Protein AF-A0A957IYQ5-F1 (afdb_monomer_lite)

Sequence (104 aa):
IGFLLLPGFVVSLYGISLDESGLLMARLLGAADTASGMLLLGLRDIARSQASRLISLKGAVEWSLIAVILLLNTLSGLLNFLGWVSVVLFIGIVVLFARDASGR

Structure (mmCIF, N/CA/C/O backbone):
data_AF-A0A957IYQ5-F1
#
_entry.id   AF-A0A957IYQ5-F1
#
loop_
_atom_site.group_PDB
_atom_site.id
_atom_site.type_symbol
_atom_site.label_atom_id
_atom_site.label_alt_id
_atom_site.label_comp_id
_atom_site.label_asym_id
_atom_site.label_entity_id
_atom_site.label_seq_id
_atom_site.pdbx_PDB_ins_code
_atom_site.Cartn_x
_atom_site.Cartn_y
_atom_site.Cartn_z
_atom_site.occupancy
_atom_site.B_iso_or_equiv
_atom_site.auth_seq_id
_atom_site.auth_comp_id
_atom_site.auth_asym_id
_atom_site.auth_atom_id
_atom_site.pdbx_PDB_model_num
ATOM 1 N N . ILE A 1 1 ? 6.023 -7.228 2.947 1.00 82.25 1 ILE A N 1
ATOM 2 C CA . ILE A 1 1 ? 7.348 -7.898 3.064 1.00 82.25 1 ILE A CA 1
ATOM 3 C C . ILE A 1 1 ? 8.150 -7.969 1.760 1.00 82.25 1 ILE A C 1
ATOM 5 O O . ILE A 1 1 ? 9.361 -7.817 1.820 1.00 82.25 1 ILE A O 1
ATOM 9 N N . GLY A 1 2 ? 7.534 -8.200 0.588 1.00 86.31 2 GLY A N 1
ATOM 10 C CA . GLY A 1 2 ? 8.286 -8.381 -0.667 1.00 86.31 2 GLY A CA 1
ATOM 11 C C . GLY A 1 2 ? 9.171 -7.179 -1.015 1.00 86.31 2 GLY A C 1
ATOM 12 O O . GLY A 1 2 ? 10.359 -7.345 -1.260 1.00 86.31 2 GLY A O 1
ATOM 13 N N . PHE A 1 3 ? 8.619 -5.967 -0.904 1.00 90.81 3 PHE A N 1
ATOM 14 C CA . PHE A 1 3 ? 9.355 -4.710 -1.076 1.00 90.81 3 PHE A CA 1
ATOM 15 C C . PHE A 1 3 ? 10.480 -4.484 -0.050 1.00 90.81 3 PHE A C 1
ATOM 17 O O . PHE A 1 3 ? 11.445 -3.791 -0.349 1.00 90.81 3 PHE A O 1
ATOM 24 N N . LEU A 1 4 ? 10.403 -5.104 1.133 1.00 93.25 4 LEU A N 1
ATOM 25 C CA . LEU A 1 4 ? 11.458 -5.022 2.146 1.00 93.25 4 LEU A CA 1
ATOM 26 C C . LEU A 1 4 ? 12.660 -5.906 1.778 1.00 93.25 4 LEU A C 1
ATOM 28 O O . LEU A 1 4 ? 13.803 -5.474 1.887 1.00 93.25 4 LEU A O 1
ATOM 32 N N . LEU A 1 5 ? 12.402 -7.143 1.346 1.00 95.00 5 LEU A N 1
ATOM 33 C CA . LEU A 1 5 ? 13.454 -8.141 1.131 1.00 95.00 5 LEU A CA 1
ATOM 34 C C . LEU A 1 5 ? 13.998 -8.123 -0.301 1.00 95.00 5 LEU A C 1
ATOM 36 O O . LEU A 1 5 ? 15.209 -8.125 -0.506 1.00 95.00 5 LEU A O 1
ATOM 40 N N . LEU A 1 6 ? 13.108 -8.099 -1.293 1.00 96.38 6 LEU A N 1
ATOM 41 C CA . LEU A 1 6 ? 13.433 -8.292 -2.708 1.00 96.38 6 LEU A CA 1
ATOM 42 C C . LEU A 1 6 ? 12.673 -7.292 -3.608 1.00 96.38 6 LEU A C 1
ATOM 44 O O . LEU A 1 6 ? 11.974 -7.711 -4.532 1.00 96.38 6 LEU A O 1
ATOM 48 N N . PRO A 1 7 ? 12.796 -5.968 -3.386 1.00 96.50 7 PRO A N 1
ATOM 49 C CA . PRO A 1 7 ? 12.035 -4.966 -4.141 1.00 96.50 7 PRO A CA 1
ATOM 50 C C . PRO A 1 7 ? 12.277 -5.036 -5.651 1.00 96.50 7 PRO A C 1
ATOM 52 O O . PRO A 1 7 ? 11.321 -4.989 -6.414 1.00 96.50 7 PRO A O 1
ATOM 55 N N . GLY A 1 8 ? 13.529 -5.224 -6.085 1.00 96.56 8 GLY A N 1
ATOM 56 C CA . GLY A 1 8 ? 13.874 -5.331 -7.508 1.00 96.56 8 GLY A CA 1
ATOM 57 C C . GLY A 1 8 ? 13.229 -6.532 -8.207 1.00 96.56 8 GLY A C 1
ATOM 58 O O . GLY A 1 8 ? 12.842 -6.433 -9.365 1.00 96.56 8 GLY A O 1
ATOM 59 N N . PHE A 1 9 ? 13.049 -7.648 -7.496 1.00 96.69 9 PHE A N 1
ATOM 60 C CA . PHE A 1 9 ? 12.319 -8.796 -8.032 1.00 96.69 9 PHE A CA 1
ATOM 61 C C . PHE A 1 9 ? 10.812 -8.528 -8.085 1.00 96.69 9 PHE A C 1
ATOM 63 O O . PHE A 1 9 ? 10.162 -8.848 -9.068 1.00 96.69 9 PHE A O 1
ATOM 70 N N . VAL A 1 10 ? 10.242 -7.914 -7.044 1.00 96.50 10 VAL A N 1
ATOM 71 C CA . VAL A 1 10 ? 8.802 -7.614 -7.009 1.00 96.50 10 VAL A CA 1
ATOM 72 C C . VAL A 1 10 ? 8.406 -6.687 -8.155 1.00 96.50 10 VAL A C 1
ATOM 74 O O . VAL A 1 10 ? 7.418 -6.941 -8.836 1.00 96.50 10 VAL A O 1
ATOM 77 N N . VAL A 1 11 ? 9.176 -5.625 -8.380 1.00 96.31 11 VAL A N 1
ATOM 78 C CA . VAL A 1 11 ? 8.883 -4.632 -9.420 1.00 96.31 11 VAL A CA 1
ATOM 79 C C . VAL A 1 11 ? 9.188 -5.144 -10.8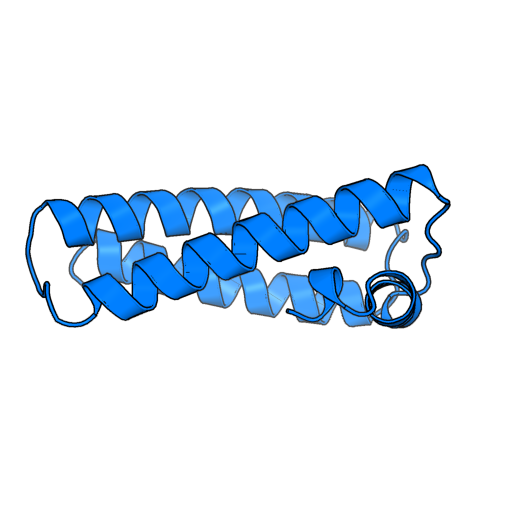32 1.00 96.31 11 VAL A C 1
ATOM 81 O O . VAL A 1 11 ? 8.485 -4.765 -11.767 1.00 96.31 11 VAL A O 1
ATOM 84 N N . SER A 1 12 ? 10.135 -6.077 -11.000 1.00 97.12 12 SER A N 1
ATOM 85 C CA . SER A 1 12 ? 10.411 -6.676 -12.314 1.00 97.12 12 SER A CA 1
ATOM 86 C C . SER A 1 12 ? 9.242 -7.504 -12.845 1.00 97.12 12 SER A C 1
ATOM 88 O O . SER A 1 12 ? 9.045 -7.559 -14.058 1.00 97.12 12 SER A O 1
ATOM 90 N N . LEU A 1 13 ? 8.394 -8.052 -11.964 1.00 96.56 13 LEU A N 1
ATOM 91 C CA . LEU A 1 13 ? 7.136 -8.694 -12.365 1.00 96.56 13 LEU A CA 1
ATOM 92 C C . LEU A 1 13 ? 6.217 -7.730 -13.124 1.00 96.56 13 LEU A C 1
ATOM 94 O O . LEU A 1 13 ? 5.491 -8.160 -14.015 1.00 96.56 13 LEU A O 1
ATOM 98 N N . TYR A 1 14 ? 6.277 -6.432 -12.817 1.00 97.06 14 TYR A N 1
ATOM 99 C CA . TYR A 1 14 ? 5.495 -5.383 -13.477 1.00 97.06 14 TYR A CA 1
ATOM 100 C C . TYR A 1 14 ? 6.172 -4.811 -14.730 1.00 97.06 14 TYR A C 1
ATOM 102 O O . TYR A 1 14 ? 5.611 -3.923 -15.369 1.00 97.06 14 TYR A O 1
ATOM 110 N N . GLY A 1 15 ? 7.347 -5.328 -15.104 1.00 96.62 15 GLY A N 1
ATOM 111 C CA . GLY A 1 15 ? 8.110 -4.861 -16.261 1.00 96.62 15 GLY A CA 1
ATOM 112 C C . GLY A 1 15 ? 8.949 -3.609 -15.998 1.00 96.62 15 GLY A C 1
ATOM 113 O O . GLY A 1 15 ? 9.407 -2.989 -16.952 1.00 96.62 15 GLY A O 1
ATOM 114 N N . ILE A 1 16 ? 9.165 -3.242 -14.732 1.00 96.50 16 ILE A N 1
ATOM 115 C CA . ILE A 1 16 ? 9.966 -2.072 -14.351 1.00 96.50 16 ILE A CA 1
ATOM 116 C C . ILE A 1 16 ? 11.244 -2.485 -13.609 1.00 96.50 16 ILE A C 1
ATOM 118 O O . ILE A 1 16 ? 11.325 -3.550 -12.997 1.00 96.50 16 ILE A O 1
ATOM 122 N N . SER A 1 17 ? 12.247 -1.612 -13.639 1.00 97.06 17 SER A N 1
ATOM 123 C CA . SER A 1 17 ? 13.507 -1.758 -12.906 1.00 97.06 17 SER A CA 1
ATOM 124 C C . SER A 1 17 ? 13.688 -0.617 -11.907 1.00 97.06 17 SER A C 1
ATOM 126 O O . SER A 1 17 ? 13.186 0.483 -12.125 1.00 97.06 17 SER A O 1
ATOM 128 N N . LEU A 1 18 ? 14.440 -0.867 -10.834 1.00 96.88 18 LEU A N 1
ATOM 129 C CA . LEU A 1 18 ? 14.828 0.152 -9.858 1.00 96.88 18 LEU A CA 1
ATOM 130 C C . LEU A 1 18 ? 16.333 0.394 -9.927 1.00 96.88 18 LEU A C 1
ATOM 132 O O . LEU A 1 18 ? 17.109 -0.553 -10.045 1.00 96.88 18 LEU A O 1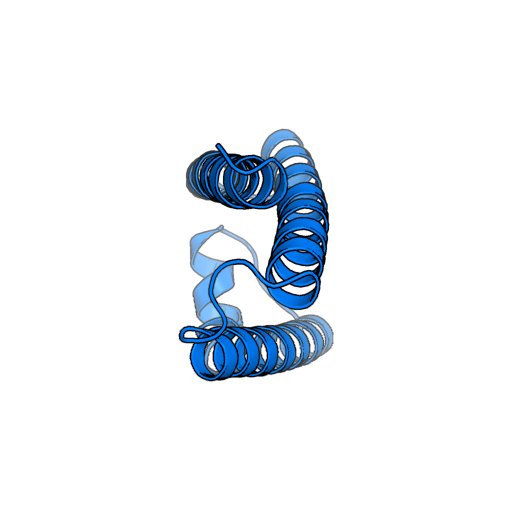
ATOM 136 N N . ASP A 1 19 ? 16.721 1.656 -9.804 1.00 97.19 19 ASP A N 1
ATOM 137 C CA . ASP A 1 19 ? 18.088 2.064 -9.501 1.00 97.19 19 ASP A CA 1
ATOM 138 C C . ASP A 1 19 ? 18.355 1.982 -7.983 1.00 97.19 19 ASP A C 1
ATOM 140 O O . ASP A 1 19 ? 17.509 1.542 -7.199 1.00 97.19 19 ASP A O 1
ATOM 144 N N . GLU A 1 20 ? 19.544 2.391 -7.537 1.00 97.56 20 GLU A N 1
ATOM 145 C CA . GLU A 1 20 ? 19.931 2.299 -6.121 1.00 97.56 20 GLU A CA 1
ATOM 146 C C . GLU A 1 20 ? 19.008 3.107 -5.198 1.00 97.56 20 GLU A C 1
ATOM 148 O O . GLU A 1 20 ? 18.627 2.644 -4.118 1.00 97.56 20 GLU A O 1
ATOM 153 N N . SER A 1 21 ? 18.598 4.295 -5.645 1.00 97.81 21 SER A N 1
ATOM 154 C CA . SER A 1 21 ? 17.701 5.168 -4.888 1.00 97.81 21 SER A CA 1
ATOM 155 C C . SER A 1 21 ? 16.280 4.600 -4.843 1.00 97.81 21 SER A C 1
ATOM 157 O O . SER A 1 21 ? 15.657 4.575 -3.780 1.00 97.81 21 SER A O 1
ATOM 159 N N . GLY A 1 22 ? 15.790 4.052 -5.956 1.00 97.25 22 GLY A N 1
ATOM 160 C CA . GLY A 1 22 ? 14.525 3.331 -6.029 1.00 97.25 22 GLY A CA 1
ATOM 161 C C . GLY A 1 22 ? 14.505 2.095 -5.130 1.00 97.25 22 GLY A C 1
ATOM 162 O O . GLY A 1 22 ? 13.518 1.863 -4.433 1.00 97.25 22 GLY A O 1
ATOM 163 N N . LEU A 1 23 ? 15.605 1.336 -5.066 1.00 97.94 23 LEU A N 1
ATOM 164 C CA . LEU A 1 23 ? 15.745 0.196 -4.154 1.00 97.94 23 LEU A CA 1
ATOM 165 C C . LEU A 1 23 ? 15.681 0.630 -2.686 1.00 97.94 23 LEU A C 1
ATOM 167 O O . LEU A 1 23 ? 15.001 -0.025 -1.893 1.00 97.94 23 LEU A O 1
ATOM 171 N N . LEU A 1 24 ? 16.358 1.720 -2.313 1.00 97.75 24 LEU A N 1
ATOM 172 C CA . LEU A 1 24 ? 16.298 2.260 -0.954 1.00 97.75 24 LEU A CA 1
ATOM 173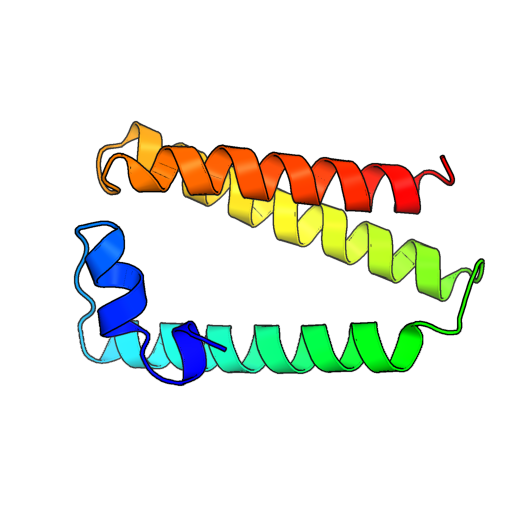 C C . LEU A 1 24 ? 14.868 2.674 -0.586 1.00 97.75 24 LEU A C 1
ATOM 175 O O . LEU A 1 24 ? 14.351 2.232 0.441 1.00 97.75 24 LEU A O 1
ATOM 179 N N . MET A 1 25 ? 14.214 3.472 -1.435 1.00 98.00 25 MET A N 1
ATOM 180 C CA . MET A 1 25 ? 12.844 3.936 -1.193 1.00 98.00 25 MET A CA 1
ATOM 181 C C . MET A 1 25 ? 11.857 2.770 -1.097 1.00 98.00 25 MET A C 1
ATOM 183 O O . MET A 1 25 ? 11.028 2.734 -0.190 1.00 98.00 25 MET A O 1
ATOM 187 N N . ALA A 1 26 ? 11.991 1.771 -1.969 1.00 96.75 26 ALA A N 1
ATOM 188 C CA . ALA A 1 26 ? 11.161 0.574 -1.949 1.00 96.75 26 ALA A CA 1
ATOM 189 C C . ALA A 1 26 ? 11.318 -0.231 -0.645 1.00 96.75 26 ALA A C 1
ATOM 191 O O . ALA A 1 26 ? 10.327 -0.700 -0.086 1.00 96.75 26 ALA A O 1
ATOM 192 N N . ARG A 1 27 ? 12.543 -0.351 -0.114 1.00 97.94 27 ARG A N 1
ATOM 193 C CA . ARG A 1 27 ? 12.791 -1.020 1.176 1.00 97.94 27 ARG A CA 1
ATOM 194 C C . ARG A 1 27 ? 12.212 -0.247 2.351 1.00 97.94 27 ARG A C 1
ATOM 196 O O . ARG A 1 27 ? 11.620 -0.864 3.233 1.00 97.94 27 ARG A O 1
ATOM 203 N N . LEU A 1 28 ? 12.360 1.079 2.357 1.00 97.44 28 LEU A N 1
ATOM 204 C CA . LEU A 1 28 ? 11.781 1.941 3.391 1.00 97.44 28 LEU A CA 1
ATOM 205 C C . LEU A 1 28 ? 10.253 1.844 3.395 1.00 97.44 28 LEU A C 1
ATOM 207 O O . LEU A 1 28 ? 9.661 1.665 4.459 1.00 97.44 28 LEU A O 1
ATOM 211 N N . LEU A 1 29 ? 9.629 1.863 2.214 1.00 94.50 29 LEU A N 1
ATOM 212 C CA . LEU A 1 29 ? 8.195 1.625 2.067 1.00 94.50 29 LEU A CA 1
ATOM 213 C C . LEU A 1 29 ? 7.812 0.236 2.595 1.00 94.50 29 LEU A C 1
ATOM 215 O O . LEU A 1 29 ? 6.931 0.110 3.438 1.00 94.50 29 LEU A O 1
ATOM 219 N N . GLY A 1 30 ? 8.542 -0.807 2.191 1.00 95.38 30 GLY A N 1
ATOM 220 C CA . GLY A 1 30 ? 8.312 -2.166 2.673 1.00 95.38 30 GLY A CA 1
ATOM 221 C C . GLY A 1 30 ? 8.446 -2.316 4.195 1.00 95.38 30 GLY A C 1
ATOM 222 O O . GLY A 1 30 ? 7.721 -3.118 4.792 1.00 95.38 30 GLY A O 1
ATOM 223 N N . ALA A 1 31 ? 9.342 -1.558 4.834 1.00 96.62 31 ALA A N 1
ATOM 224 C CA . ALA A 1 31 ? 9.477 -1.508 6.288 1.00 96.62 31 ALA A CA 1
ATOM 225 C C . ALA A 1 31 ? 8.270 -0.814 6.941 1.00 96.62 31 ALA A C 1
ATOM 227 O O . ALA A 1 31 ? 7.698 -1.359 7.887 1.00 96.62 31 ALA A O 1
ATOM 228 N N . ALA A 1 32 ? 7.846 0.335 6.404 1.00 93.38 32 ALA A N 1
ATOM 229 C CA . ALA A 1 32 ? 6.683 1.081 6.884 1.00 93.38 32 ALA A CA 1
ATOM 230 C C . ALA A 1 32 ? 5.379 0.269 6.770 1.00 93.38 32 ALA A C 1
ATOM 232 O O . ALA A 1 32 ? 4.599 0.210 7.725 1.00 93.38 32 ALA A O 1
ATOM 233 N N . ASP A 1 33 ? 5.182 -0.434 5.653 1.00 91.88 33 ASP A N 1
ATOM 234 C CA . ASP A 1 33 ? 4.030 -1.316 5.439 1.00 91.88 33 ASP A CA 1
ATOM 235 C C . ASP A 1 33 ? 4.038 -2.497 6.412 1.00 91.88 33 ASP A C 1
ATOM 237 O O . ASP A 1 33 ? 3.001 -2.894 6.943 1.00 91.88 33 ASP A O 1
ATOM 241 N N . THR A 1 34 ? 5.220 -3.060 6.683 1.00 94.06 34 THR A N 1
ATOM 242 C CA . THR A 1 34 ? 5.359 -4.177 7.627 1.00 94.06 34 THR A CA 1
ATOM 243 C C . THR A 1 34 ? 5.036 -3.726 9.053 1.00 94.06 34 THR A C 1
ATOM 245 O O . THR A 1 34 ? 4.291 -4.413 9.752 1.00 94.06 34 THR A O 1
ATOM 248 N N . ALA A 1 35 ? 5.518 -2.551 9.468 1.00 92.62 35 ALA A N 1
ATOM 249 C CA . ALA A 1 35 ? 5.182 -1.964 10.764 1.00 92.62 35 ALA A CA 1
ATOM 250 C C . ALA A 1 35 ? 3.678 -1.652 10.880 1.00 92.62 35 ALA A C 1
ATOM 252 O O . ALA A 1 35 ? 3.057 -1.970 11.894 1.00 92.62 35 ALA A O 1
ATOM 253 N N . SER A 1 36 ? 3.069 -1.108 9.821 1.00 88.25 36 SER A N 1
ATOM 254 C CA . SER A 1 36 ? 1.622 -0.858 9.765 1.00 88.25 36 SER A CA 1
ATOM 255 C C . SER A 1 36 ? 0.816 -2.156 9.864 1.00 88.25 36 SER A C 1
ATOM 257 O O . SER A 1 36 ? -0.156 -2.224 10.613 1.00 88.25 36 SER A O 1
ATOM 259 N N . GLY A 1 37 ? 1.242 -3.217 9.174 1.00 88.44 37 GLY A N 1
ATOM 260 C CA . GLY A 1 37 ? 0.623 -4.539 9.275 1.00 88.44 37 GLY A CA 1
ATOM 261 C C . GLY A 1 37 ? 0.718 -5.129 10.685 1.00 88.44 37 GLY A C 1
ATOM 262 O O . GLY A 1 37 ? -0.269 -5.649 11.201 1.00 88.44 37 GLY A O 1
ATOM 263 N N . MET A 1 38 ? 1.871 -4.996 11.346 1.00 90.75 38 MET A N 1
ATOM 264 C CA . MET A 1 38 ? 2.040 -5.413 12.744 1.00 90.75 38 MET A CA 1
ATOM 265 C C . MET A 1 38 ? 1.131 -4.632 13.697 1.00 90.75 38 MET A C 1
ATOM 267 O O . MET A 1 38 ? 0.544 -5.231 14.597 1.00 90.75 38 MET A O 1
ATOM 271 N N . LEU A 1 39 ? 0.967 -3.325 13.478 1.00 86.81 39 LEU A N 1
ATOM 272 C CA . LEU A 1 39 ? 0.034 -2.503 14.246 1.00 86.81 39 LEU A CA 1
ATOM 273 C C . LEU A 1 39 ? -1.407 -3.008 14.085 1.00 86.81 39 LEU A C 1
ATOM 275 O O . LEU A 1 39 ? -2.093 -3.216 15.081 1.00 86.81 39 LEU A O 1
ATOM 279 N N . LEU A 1 40 ? -1.854 -3.264 12.852 1.00 85.12 40 LEU A N 1
ATOM 280 C CA . LEU A 1 40 ? -3.196 -3.799 12.590 1.00 85.12 40 LEU A CA 1
ATOM 281 C C . LEU A 1 40 ? -3.410 -5.165 13.256 1.00 85.12 40 LEU A C 1
ATOM 283 O O . LEU A 1 40 ? -4.455 -5.395 13.860 1.00 85.12 40 LEU A O 1
ATOM 287 N N . LEU A 1 41 ? -2.410 -6.049 13.201 1.00 86.56 41 LEU A N 1
ATOM 288 C CA . LEU A 1 41 ? -2.457 -7.347 13.877 1.00 86.56 41 LEU A CA 1
ATOM 289 C C . LEU A 1 41 ? -2.551 -7.206 15.400 1.00 86.56 41 LEU A C 1
ATOM 291 O O . LEU A 1 41 ? -3.319 -7.932 16.025 1.00 86.56 41 LEU A O 1
ATOM 295 N N . GLY A 1 42 ? -1.803 -6.275 15.997 1.00 85.56 42 GLY A N 1
ATOM 296 C CA . GLY A 1 42 ? -1.844 -6.012 17.438 1.00 85.56 42 GLY A CA 1
ATOM 297 C C . GLY A 1 42 ? -3.164 -5.403 17.916 1.00 85.56 42 GLY A C 1
ATOM 298 O O . GLY A 1 42 ? -3.525 -5.552 19.079 1.00 85.56 42 GLY A O 1
ATOM 299 N N . LEU A 1 43 ? -3.907 -4.748 17.021 1.00 83.19 43 LEU A N 1
ATOM 300 C CA . LEU A 1 43 ? -5.185 -4.098 17.324 1.00 83.19 43 LEU A CA 1
ATOM 301 C C . LEU A 1 43 ? -6.403 -4.940 16.913 1.00 83.19 43 LEU A C 1
ATOM 303 O O . LEU A 1 43 ? -7.535 -4.472 17.042 1.00 83.19 43 LEU A O 1
ATOM 307 N N . ARG A 1 44 ? -6.190 -6.184 16.462 1.00 80.31 44 ARG A N 1
ATOM 308 C CA . ARG A 1 44 ? -7.244 -7.074 15.942 1.00 80.31 44 ARG A CA 1
ATOM 309 C C . ARG A 1 44 ? -8.397 -7.327 16.920 1.00 80.31 44 ARG A C 1
ATOM 311 O O . ARG A 1 44 ? -9.518 -7.558 16.484 1.00 80.31 44 ARG A O 1
ATOM 318 N N . ASP A 1 45 ? -8.122 -7.267 18.223 1.00 82.25 45 ASP A N 1
ATOM 319 C CA . ASP A 1 45 ? -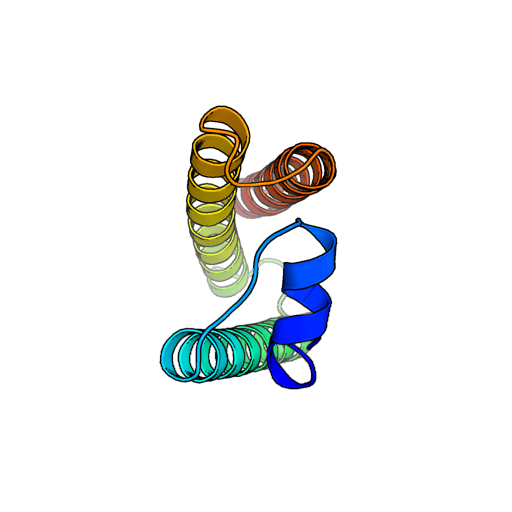9.090 -7.577 19.281 1.00 82.25 45 ASP A CA 1
ATOM 320 C C . ASP A 1 45 ? -9.872 -6.335 19.755 1.00 82.25 45 ASP A C 1
ATOM 322 O O . ASP A 1 45 ? -10.821 -6.442 20.532 1.00 82.25 45 ASP A O 1
ATOM 326 N N . ILE A 1 46 ? -9.528 -5.138 19.261 1.00 75.81 46 ILE A N 1
ATOM 327 C CA . ILE A 1 46 ? -10.213 -3.886 19.606 1.00 75.81 46 ILE A CA 1
ATOM 328 C C . ILE A 1 46 ? -11.397 -3.665 18.655 1.00 75.81 46 ILE A C 1
ATOM 330 O O . ILE A 1 46 ? -11.439 -2.714 17.871 1.00 75.81 46 ILE A O 1
ATOM 334 N N . ALA A 1 47 ? -12.385 -4.553 18.720 1.00 66.06 47 ALA A N 1
ATOM 335 C CA . ALA A 1 47 ? -13.595 -4.427 17.920 1.00 66.06 47 ALA A CA 1
ATOM 336 C C . ALA A 1 47 ? -14.469 -3.250 18.402 1.00 66.06 47 ALA A C 1
ATOM 338 O O . ALA A 1 47 ? -14.672 -3.055 19.600 1.00 66.06 47 ALA A O 1
ATOM 339 N N . ARG A 1 48 ? -15.045 -2.494 17.453 1.00 67.38 48 ARG A N 1
ATOM 340 C CA . ARG A 1 48 ? -16.109 -1.488 17.683 1.00 67.38 48 ARG A CA 1
ATOM 341 C C . ARG A 1 48 ? -15.733 -0.282 18.558 1.00 67.38 48 ARG A C 1
ATOM 343 O O . ARG A 1 48 ? -16.614 0.393 19.086 1.00 67.38 48 ARG A O 1
ATOM 350 N N . SER A 1 49 ? -14.445 0.029 18.683 1.00 79.12 49 SER A N 1
ATOM 351 C CA . SER A 1 49 ? -13.988 1.271 19.313 1.00 79.12 49 SER A CA 1
ATOM 352 C C . SER A 1 49 ? -13.900 2.421 18.302 1.00 79.12 49 SER A C 1
ATOM 354 O O . SER A 1 49 ? -13.762 2.210 17.094 1.00 79.12 49 SER A O 1
ATOM 356 N N . GLN A 1 50 ? -13.900 3.665 18.792 1.00 83.19 50 GLN A N 1
ATOM 357 C CA . GLN A 1 50 ? -13.572 4.833 17.965 1.00 83.19 50 GLN A CA 1
ATOM 358 C C . GLN A 1 50 ? -12.186 4.692 17.304 1.00 83.19 50 GLN A C 1
ATOM 360 O O . GLN A 1 50 ? -12.002 5.131 16.170 1.00 83.19 50 GLN A O 1
ATOM 365 N N . ALA A 1 51 ? -11.235 4.036 17.981 1.00 83.88 51 ALA A N 1
ATOM 366 C CA . ALA A 1 51 ? -9.902 3.775 17.448 1.00 83.88 51 ALA A CA 1
ATOM 367 C C . ALA A 1 51 ? -9.944 2.843 16.226 1.00 83.88 51 ALA A C 1
ATOM 369 O O . ALA A 1 51 ? -9.325 3.161 15.214 1.00 83.88 51 ALA A O 1
ATOM 370 N N . SER A 1 52 ? -10.729 1.760 16.272 1.00 84.50 52 SER A N 1
ATOM 371 C CA . SER A 1 52 ? -10.928 0.863 15.122 1.00 84.50 52 SER A CA 1
ATOM 372 C C . SER A 1 52 ? -11.474 1.629 13.915 1.00 84.50 52 SER A C 1
ATOM 374 O O . SER A 1 52 ? -10.904 1.540 12.834 1.00 84.50 52 SER A O 1
ATOM 376 N N . ARG A 1 53 ? -12.482 2.491 14.106 1.00 86.31 53 ARG A N 1
ATOM 377 C CA . ARG A 1 53 ? -13.037 3.295 13.005 1.00 86.31 53 ARG A CA 1
ATOM 378 C C . ARG A 1 53 ? -12.018 4.261 12.391 1.00 86.31 53 ARG A C 1
ATOM 380 O O . ARG A 1 53 ? -11.984 4.415 11.171 1.00 86.31 53 ARG A O 1
ATOM 387 N N . LEU A 1 54 ? -11.200 4.922 13.213 1.00 89.44 54 LEU A N 1
ATOM 388 C CA . LEU A 1 54 ? -10.152 5.832 12.732 1.00 89.44 54 LEU A CA 1
ATOM 389 C C . LEU A 1 54 ? -9.061 5.090 11.956 1.00 89.44 54 LEU A C 1
ATOM 391 O O . LEU A 1 54 ? -8.601 5.583 10.928 1.00 89.44 54 LEU A O 1
ATOM 395 N N . ILE A 1 55 ? -8.684 3.896 12.411 1.00 89.69 55 ILE A N 1
ATOM 396 C CA . ILE A 1 55 ? -7.731 3.029 11.711 1.00 89.69 55 ILE A CA 1
ATOM 397 C C . ILE A 1 55 ? -8.296 2.606 10.356 1.00 89.69 55 ILE A C 1
ATOM 399 O O . ILE A 1 55 ? -7.588 2.679 9.351 1.00 89.69 55 ILE A O 1
ATOM 403 N N . SER A 1 56 ? -9.575 2.239 10.305 1.00 90.31 56 SER A N 1
ATOM 404 C CA . SER A 1 56 ? -10.219 1.832 9.058 1.00 90.31 56 SER A CA 1
ATOM 405 C C . SER A 1 56 ? -10.350 2.988 8.071 1.00 90.31 56 SER A C 1
ATOM 407 O O . SER A 1 56 ? -10.107 2.813 6.879 1.00 90.31 56 SER A O 1
ATOM 409 N N . LEU A 1 57 ? -10.634 4.199 8.561 1.00 92.06 57 LEU A N 1
ATOM 410 C CA . LEU A 1 57 ? -10.629 5.407 7.738 1.00 92.06 57 LEU A CA 1
ATOM 411 C C . LEU A 1 57 ? -9.223 5.732 7.208 1.00 92.06 57 LEU A C 1
ATOM 413 O O . LEU A 1 57 ? -9.076 6.012 6.019 1.00 92.06 57 LEU A O 1
ATOM 417 N N . LYS A 1 58 ? -8.190 5.653 8.060 1.00 92.19 58 LYS A N 1
ATOM 418 C CA . LYS A 1 58 ? -6.784 5.821 7.655 1.00 92.19 58 LYS A CA 1
ATOM 419 C C . LYS A 1 58 ? -6.419 4.832 6.550 1.00 92.19 58 LYS A C 1
ATOM 421 O O . LYS A 1 58 ? -5.875 5.249 5.532 1.00 92.19 58 LYS A O 1
ATOM 426 N N . GLY A 1 59 ? -6.778 3.557 6.721 1.00 91.88 59 GLY A N 1
ATOM 427 C CA . GLY A 1 59 ? -6.572 2.518 5.714 1.00 91.88 59 GLY A CA 1
ATOM 428 C C . GLY A 1 59 ? -7.317 2.817 4.412 1.00 91.88 59 GLY A C 1
ATOM 429 O O . GLY A 1 59 ? -6.717 2.771 3.344 1.00 91.88 59 GLY A O 1
ATOM 430 N N . ALA A 1 60 ? -8.595 3.200 4.474 1.00 94.12 60 ALA A N 1
ATOM 431 C CA . ALA A 1 60 ? -9.372 3.537 3.280 1.00 94.12 60 ALA A CA 1
ATOM 432 C C . ALA A 1 60 ? -8.717 4.663 2.461 1.00 94.12 60 ALA A C 1
ATOM 434 O O . ALA A 1 60 ? -8.633 4.557 1.237 1.00 94.12 60 ALA A O 1
ATOM 435 N N . VAL A 1 61 ? -8.218 5.713 3.121 1.00 95.62 61 VAL A N 1
ATOM 436 C CA . VAL A 1 61 ? -7.517 6.827 2.460 1.00 95.62 61 VAL A CA 1
ATOM 437 C C . VAL A 1 61 ? -6.197 6.363 1.846 1.00 95.62 61 VAL A C 1
ATOM 439 O O . VAL A 1 61 ? -5.952 6.613 0.668 1.00 95.62 61 VAL A O 1
ATOM 442 N N . GLU A 1 62 ? -5.369 5.658 2.615 1.00 94.25 62 GLU A N 1
ATOM 443 C CA . GLU A 1 62 ? -4.071 5.136 2.172 1.00 94.25 62 GLU A CA 1
ATOM 444 C C . GLU A 1 62 ? -4.205 4.252 0.927 1.00 94.25 62 GLU A C 1
ATOM 446 O O . GLU A 1 62 ? -3.583 4.519 -0.103 1.00 94.25 62 GLU A O 1
ATOM 451 N N . TRP A 1 63 ? -5.090 3.254 0.976 1.00 95.12 63 TRP A N 1
ATOM 452 C CA . TRP A 1 63 ? -5.308 2.348 -0.147 1.00 95.12 63 TRP A CA 1
ATOM 453 C C . TRP A 1 63 ? -5.937 3.053 -1.354 1.00 95.12 63 TRP A C 1
ATOM 455 O O . TRP A 1 63 ? -5.650 2.671 -2.487 1.00 95.12 63 TRP A O 1
ATOM 465 N N . SER A 1 64 ? -6.738 4.107 -1.141 1.00 96.94 64 SER A N 1
ATOM 466 C CA . SER A 1 64 ? -7.324 4.894 -2.238 1.00 96.94 64 SER A CA 1
ATOM 467 C C . SER A 1 64 ? -6.256 5.662 -3.002 1.00 96.94 64 SER A C 1
ATOM 469 O O . SER A 1 64 ? -6.251 5.649 -4.231 1.00 96.94 64 SER A O 1
ATOM 471 N N . LEU A 1 65 ? -5.320 6.292 -2.288 1.00 97.62 65 LEU A N 1
ATOM 472 C CA . LEU A 1 65 ? -4.197 6.992 -2.910 1.00 97.62 65 LEU A CA 1
ATOM 473 C C . LEU A 1 65 ? -3.334 6.022 -3.723 1.00 97.62 65 LEU A C 1
ATOM 475 O O . LEU A 1 65 ? -2.985 6.321 -4.865 1.00 97.62 65 LEU A O 1
ATOM 479 N N . ILE A 1 66 ? -3.059 4.831 -3.180 1.00 96.19 66 ILE A N 1
ATOM 480 C CA . ILE A 1 66 ? -2.299 3.802 -3.898 1.00 96.19 66 ILE A CA 1
ATOM 481 C C . ILE A 1 66 ? -3.060 3.319 -5.140 1.00 96.19 66 ILE A C 1
ATOM 483 O O . ILE A 1 66 ? -2.467 3.232 -6.214 1.00 96.19 66 ILE A O 1
ATOM 487 N N . ALA A 1 67 ? -4.366 3.056 -5.032 1.00 97.50 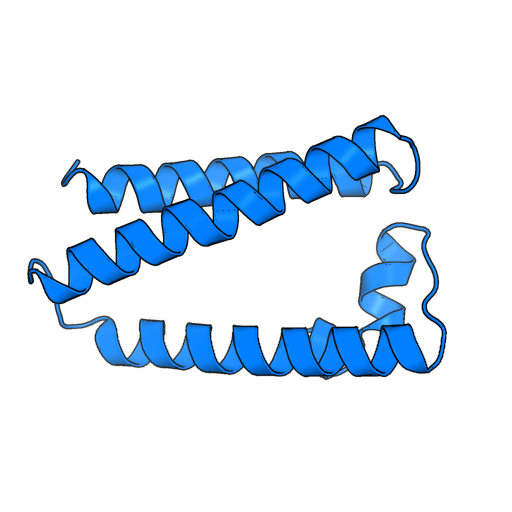67 ALA A N 1
ATOM 488 C CA . ALA A 1 67 ? -5.192 2.634 -6.163 1.00 97.50 67 ALA A CA 1
ATOM 489 C C . ALA A 1 67 ? -5.194 3.675 -7.295 1.00 97.50 67 ALA A C 1
ATOM 491 O O . ALA A 1 67 ? -5.060 3.310 -8.462 1.00 97.50 67 ALA A O 1
ATOM 492 N N . VAL A 1 68 ? -5.284 4.968 -6.959 1.00 98.31 68 VAL A N 1
ATOM 493 C CA . VAL A 1 68 ? -5.208 6.065 -7.937 1.00 98.31 68 VAL A CA 1
ATOM 494 C C . VAL A 1 68 ? -3.841 6.096 -8.620 1.00 98.31 68 VAL A C 1
ATOM 496 O O . VAL A 1 68 ? -3.778 6.142 -9.846 1.00 98.31 68 VAL A O 1
ATOM 499 N N . ILE A 1 69 ? -2.745 6.022 -7.860 1.00 97.88 69 ILE A N 1
ATOM 500 C CA . ILE A 1 69 ? -1.387 6.027 -8.426 1.00 97.88 69 ILE A CA 1
ATOM 501 C C . ILE A 1 69 ? -1.170 4.811 -9.337 1.00 97.88 69 ILE A C 1
ATOM 503 O O . ILE A 1 69 ? -0.639 4.962 -10.439 1.00 97.88 69 ILE A O 1
ATOM 507 N N . LEU A 1 70 ? -1.606 3.618 -8.920 1.00 97.38 70 LEU A N 1
ATOM 508 C CA . LEU A 1 70 ? -1.531 2.404 -9.737 1.00 97.38 70 LEU A CA 1
ATOM 509 C C . LEU A 1 70 ? -2.343 2.537 -11.022 1.00 97.38 70 LEU A C 1
ATOM 511 O O . LEU A 1 70 ? -1.850 2.175 -12.089 1.00 97.38 70 LEU A O 1
ATOM 515 N N . LEU A 1 71 ? -3.559 3.080 -10.940 1.00 98.25 71 LEU A N 1
ATOM 516 C CA . LEU A 1 71 ? -4.413 3.286 -12.103 1.00 98.25 71 LEU A CA 1
ATOM 517 C C . LEU A 1 71 ? -3.750 4.232 -13.104 1.00 98.25 71 LEU A C 1
ATOM 519 O O . LEU A 1 71 ? -3.645 3.891 -14.278 1.00 98.25 71 LEU A O 1
ATOM 523 N N . LEU A 1 72 ? -3.242 5.376 -12.642 1.00 98.56 72 LEU A N 1
ATOM 524 C CA . LEU A 1 72 ? -2.564 6.349 -13.501 1.00 98.56 72 LEU A CA 1
ATOM 525 C C . LEU A 1 72 ? -1.335 5.745 -14.197 1.00 98.56 72 LEU A C 1
ATOM 527 O O . LEU A 1 72 ? -1.162 5.935 -15.399 1.00 98.56 72 LEU A O 1
ATOM 531 N N . ASN A 1 73 ? -0.513 4.978 -13.474 1.00 97.88 73 ASN A N 1
ATOM 532 C CA . ASN A 1 73 ? 0.687 4.352 -14.043 1.00 97.88 73 ASN A CA 1
ATOM 533 C C . ASN A 1 73 ? 0.386 3.124 -14.916 1.00 97.88 73 ASN A C 1
ATOM 535 O O . ASN A 1 73 ? 1.170 2.773 -15.795 1.00 97.88 73 ASN A O 1
ATOM 539 N N . THR A 1 74 ? -0.755 2.471 -14.709 1.00 97.94 74 THR A N 1
ATOM 540 C CA . THR A 1 74 ? -1.223 1.416 -15.615 1.00 97.94 74 THR A CA 1
ATOM 541 C C . THR A 1 74 ? -1.755 2.031 -16.911 1.00 97.94 74 THR A C 1
ATOM 543 O O . THR A 1 74 ? -1.427 1.561 -17.996 1.00 97.94 74 THR A O 1
ATOM 546 N N . LEU A 1 75 ? -2.517 3.127 -16.815 1.00 98.25 75 LEU A N 1
ATOM 547 C CA . LEU A 1 75 ? -3.038 3.863 -17.971 1.00 98.25 75 LEU A CA 1
ATOM 548 C C . LEU A 1 75 ? -1.934 4.514 -18.815 1.00 98.25 75 LEU A C 1
ATOM 550 O O . LEU A 1 75 ? -2.090 4.617 -20.028 1.00 98.25 75 LEU A O 1
ATOM 554 N N . SER A 1 76 ? -0.821 4.931 -18.203 1.00 98.00 76 SER A N 1
ATOM 555 C CA . SER A 1 76 ? 0.333 5.475 -18.931 1.00 98.00 76 SER A CA 1
ATOM 556 C C . SER A 1 76 ? 1.147 4.415 -19.682 1.00 98.00 76 SER A C 1
ATOM 558 O O . SER A 1 76 ? 2.016 4.771 -20.475 1.00 98.00 76 SER A O 1
ATOM 560 N N . GLY A 1 77 ? 0.890 3.125 -19.435 1.00 96.62 77 GLY A N 1
ATOM 561 C CA . GLY A 1 77 ? 1.661 2.014 -19.994 1.00 96.62 77 GLY A CA 1
ATOM 562 C C . GLY A 1 77 ? 2.997 1.755 -19.293 1.00 96.62 77 GLY A C 1
ATOM 563 O O . GLY A 1 77 ? 3.782 0.952 -19.791 1.00 96.62 77 GLY A O 1
ATOM 564 N N . LEU A 1 78 ? 3.269 2.402 -18.151 1.00 97.00 78 LEU A N 1
ATOM 565 C CA . LEU A 1 78 ? 4.483 2.143 -17.367 1.00 97.00 78 LEU A CA 1
ATOM 566 C C . LEU A 1 78 ? 4.493 0.719 -16.795 1.00 97.00 78 LEU A C 1
ATOM 568 O O . LEU A 1 78 ? 5.540 0.079 -16.737 1.00 97.00 78 LEU A O 1
ATOM 572 N N . LEU A 1 79 ? 3.331 0.237 -16.350 1.00 97.69 79 LEU A N 1
ATOM 573 C CA . LEU A 1 79 ? 3.163 -1.118 -15.832 1.00 97.69 79 LEU A CA 1
ATOM 574 C C . LEU A 1 79 ? 2.660 -2.050 -16.936 1.00 97.69 79 LEU A C 1
ATOM 576 O O . LEU A 1 79 ? 1.823 -1.671 -17.756 1.00 97.69 79 LEU A O 1
ATOM 580 N N . ASN A 1 80 ? 3.119 -3.302 -16.917 1.00 97.38 80 ASN A N 1
ATOM 581 C CA . ASN A 1 80 ? 2.559 -4.349 -17.769 1.00 97.38 80 ASN A CA 1
ATOM 582 C C . ASN A 1 80 ? 1.136 -4.761 -17.317 1.00 97.38 80 ASN A C 1
ATOM 584 O O . ASN A 1 80 ? 0.531 -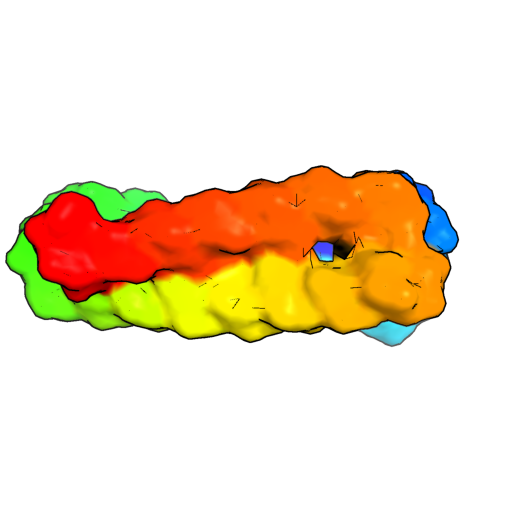4.145 -16.439 1.00 97.38 80 ASN A O 1
ATOM 588 N N . PHE A 1 81 ? 0.591 -5.841 -17.890 1.00 96.50 81 PHE A N 1
ATOM 589 C CA . PHE A 1 81 ? -0.757 -6.332 -17.568 1.00 96.50 81 PHE A CA 1
ATOM 590 C C . PHE A 1 81 ? -1.008 -6.566 -16.064 1.00 96.50 81 PHE A C 1
ATOM 592 O O . PHE A 1 81 ? -2.136 -6.388 -15.602 1.00 96.50 81 PHE A O 1
ATOM 599 N N . LEU A 1 82 ? 0.021 -6.898 -15.273 1.00 96.88 82 LEU A N 1
ATOM 600 C CA . LEU A 1 82 ? -0.123 -7.046 -13.820 1.00 96.88 82 LEU A CA 1
ATOM 601 C C . LEU A 1 82 ? -0.508 -5.737 -13.119 1.00 96.88 82 LEU A C 1
ATOM 603 O O . LEU A 1 82 ? -1.094 -5.790 -12.040 1.00 96.88 82 LEU A O 1
ATOM 607 N N . GLY A 1 83 ? -0.259 -4.573 -13.730 1.00 97.19 83 GLY A N 1
ATOM 608 C CA . GLY A 1 83 ? -0.757 -3.289 -13.236 1.00 97.19 83 GLY A CA 1
ATOM 609 C C . GLY A 1 83 ? -2.276 -3.302 -13.043 1.00 97.19 83 GLY A C 1
ATOM 610 O O . GLY A 1 83 ? -2.763 -2.928 -11.977 1.00 97.19 83 GLY A O 1
ATOM 611 N N . TRP A 1 84 ? -3.025 -3.857 -14.003 1.00 98.12 84 TRP A N 1
ATOM 612 C CA . TRP A 1 84 ? -4.484 -3.987 -13.908 1.00 98.12 84 TRP A CA 1
ATOM 613 C C . TRP A 1 84 ? -4.927 -4.918 -12.781 1.00 98.12 84 TRP A C 1
ATOM 615 O O . TRP A 1 84 ? -5.898 -4.620 -12.085 1.00 98.12 84 TRP A O 1
ATOM 625 N N . VAL A 1 85 ? -4.199 -6.018 -12.565 1.00 97.56 85 VAL A N 1
ATOM 626 C CA . VAL A 1 85 ? -4.460 -6.938 -11.447 1.00 97.56 85 VAL A CA 1
ATOM 627 C C . VAL A 1 85 ? -4.336 -6.192 -10.119 1.00 97.56 85 VAL A C 1
ATOM 629 O O . VAL A 1 85 ? -5.222 -6.287 -9.267 1.00 97.56 85 VAL A O 1
ATOM 632 N N . SER A 1 86 ? -3.286 -5.386 -9.966 1.00 96.50 86 SER A N 1
ATOM 633 C CA . SER A 1 86 ? -3.075 -4.577 -8.765 1.00 96.50 86 SER A CA 1
ATOM 634 C C . SER A 1 86 ? -4.122 -3.478 -8.608 1.00 96.50 86 SER A C 1
ATOM 636 O O . SER A 1 86 ? -4.633 -3.298 -7.509 1.00 96.50 86 SER A O 1
ATOM 638 N N . VAL A 1 87 ? -4.531 -2.797 -9.681 1.00 97.94 87 VAL A N 1
ATOM 639 C CA . VAL A 1 87 ? -5.630 -1.815 -9.623 1.00 97.94 87 VAL A CA 1
ATOM 640 C C . VAL A 1 87 ? -6.900 -2.445 -9.044 1.00 97.94 87 VAL A C 1
ATOM 642 O O . VAL A 1 87 ? -7.472 -1.912 -8.094 1.00 97.94 87 VAL A O 1
ATOM 645 N N . VAL A 1 88 ? -7.319 -3.602 -9.567 1.00 98.06 88 VAL A N 1
ATOM 646 C CA . VAL A 1 88 ? -8.535 -4.289 -9.101 1.00 98.06 88 VAL A CA 1
ATOM 647 C C . VAL A 1 88 ? -8.406 -4.720 -7.640 1.00 98.06 88 VAL A C 1
ATOM 649 O O . VAL A 1 88 ? -9.326 -4.497 -6.851 1.00 98.06 88 VAL A O 1
ATOM 652 N N . LEU A 1 89 ? -7.260 -5.291 -7.258 1.00 97.00 89 LEU A N 1
ATOM 653 C CA . LEU A 1 89 ? -7.002 -5.707 -5.879 1.00 97.00 89 LEU A CA 1
ATOM 654 C C . LEU A 1 89 ? -7.085 -4.532 -4.904 1.00 97.00 89 LEU A C 1
ATOM 656 O O . LEU A 1 89 ? -7.777 -4.621 -3.890 1.00 97.00 89 LEU A O 1
ATOM 660 N N . PHE A 1 90 ? -6.419 -3.421 -5.215 1.00 96.06 90 PHE A N 1
ATOM 661 C CA . PHE A 1 90 ? -6.383 -2.264 -4.328 1.00 96.06 90 PHE A CA 1
ATOM 662 C C . PHE A 1 90 ? -7.739 -1.561 -4.241 1.00 96.06 90 PHE A C 1
ATOM 664 O O . PHE A 1 90 ? -8.128 -1.158 -3.149 1.00 96.06 90 PHE A O 1
ATOM 671 N N . ILE A 1 91 ? -8.518 -1.505 -5.327 1.00 97.12 91 ILE A N 1
ATOM 672 C CA . ILE A 1 91 ? -9.916 -1.045 -5.267 1.00 97.12 91 ILE A CA 1
ATOM 673 C C . ILE A 1 91 ? -10.745 -1.946 -4.341 1.00 97.12 91 ILE A C 1
ATOM 675 O O . ILE A 1 91 ? -11.504 -1.444 -3.512 1.00 97.12 91 ILE A O 1
ATOM 679 N N . GLY A 1 92 ? -10.580 -3.269 -4.427 1.00 97.31 92 GLY A N 1
ATOM 680 C CA . GLY A 1 92 ? -11.239 -4.208 -3.517 1.00 97.31 92 GLY A CA 1
ATOM 681 C C . GLY A 1 92 ? -10.892 -3.940 -2.048 1.00 97.31 92 GLY A C 1
ATOM 682 O O . GLY A 1 92 ? -11.785 -3.869 -1.205 1.00 97.31 92 GLY A O 1
ATOM 683 N N . ILE A 1 93 ? -9.610 -3.713 -1.747 1.00 94.75 93 ILE A N 1
ATOM 684 C CA . ILE A 1 93 ? -9.138 -3.371 -0.396 1.00 94.75 93 ILE A CA 1
ATOM 685 C C . ILE A 1 93 ? -9.743 -2.043 0.079 1.00 94.75 93 ILE A C 1
ATOM 687 O O . ILE A 1 93 ? -10.235 -1.970 1.206 1.00 94.75 93 ILE A O 1
ATOM 691 N N . VAL A 1 94 ? -9.778 -1.014 -0.774 1.00 96.38 94 VAL A N 1
ATOM 692 C CA . VAL A 1 94 ? -10.433 0.269 -0.464 1.00 96.38 94 VAL A CA 1
ATOM 693 C C . VAL A 1 94 ? -11.887 0.055 -0.070 1.00 96.38 94 VAL A C 1
ATOM 695 O O . VAL A 1 94 ? -12.325 0.579 0.951 1.00 96.38 94 VAL A O 1
ATOM 698 N N . VAL A 1 95 ? -12.630 -0.742 -0.842 1.00 95.81 95 VAL A N 1
ATOM 699 C CA . VAL A 1 95 ? -14.036 -1.039 -0.549 1.00 95.81 95 VAL A CA 1
ATOM 700 C C . VAL A 1 95 ? -14.180 -1.725 0.809 1.00 95.81 95 VAL A C 1
ATOM 702 O O . VAL A 1 95 ? -15.068 -1.353 1.572 1.00 95.81 95 VAL A O 1
ATOM 705 N N . LEU A 1 96 ? -13.311 -2.682 1.145 1.00 93.31 96 LEU A N 1
ATOM 706 C CA . LEU A 1 96 ? -13.346 -3.362 2.444 1.00 93.31 96 LEU A CA 1
ATOM 707 C C . LEU A 1 96 ? -13.130 -2.384 3.607 1.00 93.31 96 LEU A C 1
ATOM 709 O O . LEU A 1 96 ? -13.936 -2.348 4.535 1.00 93.31 96 LEU A O 1
ATOM 713 N N . PHE A 1 97 ? -12.096 -1.546 3.530 1.00 91.31 97 PHE A N 1
ATOM 714 C CA . PHE A 1 97 ? -11.793 -0.563 4.573 1.00 91.31 97 PHE A CA 1
ATOM 715 C C . PHE A 1 97 ? -12.855 0.541 4.674 1.00 91.31 97 PHE A C 1
ATOM 717 O O . PHE A 1 97 ? -13.221 0.951 5.775 1.00 91.31 97 PHE A O 1
ATOM 724 N N . ALA A 1 98 ? -13.394 1.003 3.544 1.00 92.19 98 ALA A N 1
ATOM 725 C CA . ALA A 1 98 ? -14.464 1.997 3.521 1.00 92.19 98 ALA A CA 1
ATOM 726 C C . ALA A 1 98 ? -15.767 1.448 4.125 1.00 92.19 98 ALA A C 1
ATOM 728 O O . ALA A 1 98 ? -16.455 2.162 4.860 1.00 92.19 98 ALA A O 1
ATOM 729 N N . ARG A 1 99 ? -16.096 0.177 3.853 1.00 91.75 99 ARG A N 1
ATOM 730 C CA . ARG A 1 99 ? -17.249 -0.506 4.458 1.00 91.75 99 ARG A CA 1
ATOM 731 C C . ARG A 1 99 ? -17.100 -0.616 5.969 1.00 91.75 99 ARG A C 1
ATOM 733 O O . ARG A 1 99 ? -17.990 -0.153 6.683 1.00 91.75 99 ARG A O 1
ATOM 740 N N . ASP A 1 100 ? -15.947 -1.087 6.437 1.00 87.75 100 ASP A N 1
ATOM 741 C CA . ASP A 1 100 ? -15.653 -1.192 7.867 1.00 87.75 100 ASP A CA 1
ATOM 742 C C . ASP A 1 100 ? -15.719 0.180 8.569 1.00 87.75 100 ASP A C 1
ATOM 744 O O . ASP A 1 100 ? -16.411 0.344 9.575 1.00 87.75 100 ASP A O 1
ATOM 748 N N . ALA A 1 101 ? -15.142 1.228 7.965 1.00 86.81 101 ALA A N 1
ATOM 749 C CA . ALA A 1 101 ? -15.220 2.599 8.483 1.00 86.81 101 ALA A CA 1
ATOM 750 C C . ALA A 1 101 ? -16.656 3.170 8.525 1.00 86.81 101 ALA A C 1
ATOM 752 O O . ALA A 1 101 ? -16.959 4.064 9.331 1.00 86.81 101 ALA A O 1
ATOM 753 N N . SER A 1 102 ? -17.540 2.671 7.655 1.00 85.69 102 SER A N 1
ATOM 754 C CA . SER A 1 102 ? -18.962 3.029 7.608 1.00 85.69 102 SER A CA 1
ATOM 755 C C . SER A 1 102 ? -19.840 2.219 8.571 1.00 85.69 102 SER A C 1
ATOM 757 O O . SER A 1 102 ? -21.011 2.559 8.737 1.00 85.69 102 SER A O 1
ATOM 759 N N . GLY A 1 103 ? -19.284 1.186 9.219 1.00 76.62 103 GLY A N 1
ATOM 760 C CA . GLY A 1 103 ? -20.004 0.288 10.124 1.00 76.62 103 GLY A CA 1
ATOM 761 C C . GLY A 1 103 ? -20.972 -0.672 9.423 1.00 76.62 103 GLY A C 1
ATOM 762 O O . GLY A 1 103 ? -21.972 -1.049 10.035 1.00 76.62 103 GLY A O 1
ATOM 763 N N . ARG A 1 104 ? -20.717 -1.019 8.151 1.00 59.16 104 ARG A N 1
ATOM 764 C CA . ARG A 1 104 ? -21.566 -1.889 7.313 1.00 59.16 104 ARG A CA 1
ATOM 765 C C . ARG A 1 104 ? -20.873 -3.170 6.870 1.00 59.16 104 ARG A C 1
ATOM 767 O O . ARG A 1 104 ? -19.675 -3.096 6.525 1.00 59.16 104 ARG A O 1
#

Radius of gyration: 15.29 Å; chains: 1; bounding box: 42×16×40 Å

pLDDT: mean 92.54, std 7.29, range [59.16, 98.56]

Secondary structure (DSSP, 8-state):
-HHHH-HHHHHHTTT----HHHHHHHHHHHHHHHHHHHHHHHTTT-TTSHHHHHHHHHHHHHHHHHHHHHHHHHHTT-S-THHHHHHHHHHHHHHHHHHHHHT-

Foldseek 3Di:
DCLQPPVQVVCVVFVDGDDPVRSVVSNVVVVVVVVLVVVCVVCVPVPPDPVQLVNLVVQLVVLVVVLVVLVVCVVVVVTDPVSVVSNVVSVVSSVVSVCVNVVD